Protein AF-A0A2R6KH46-F1 (afdb_monomer_lite)

Secondary structure (DSSP, 8-state):
--SSHHHHHHHHHHHHHHHHHHHHHHHHHHHHHSPPHHHHHT---SSHHHHHHHHHHHT--TTHHHHHHHHHHHHHHHHHTT--S--HHHHHHHHHHHHHHHHHHT-

Structure (mmCIF, N/CA/C/O backbone):
data_AF-A0A2R6KH46-F1
#
_entry.id   AF-A0A2R6KH46-F1
#
loop_
_atom_site.group_PDB
_atom_site.id
_atom_site.type_symbol
_atom_site.label_atom_id
_atom_site.label_alt_id
_atom_site.label_comp_id
_atom_site.label_asym_id
_atom_site.label_entity_id
_atom_site.label_seq_id
_atom_site.pdbx_PDB_ins_code
_atom_site.Cartn_x
_atom_site.Cartn_y
_atom_site.Cartn_z
_atom_site.occupancy
_atom_site.B_iso_or_equiv
_atom_site.auth_seq_id
_atom_site.auth_comp_id
_atom_site.auth_asym_id
_atom_site.auth_atom_id
_atom_site.pdbx_PDB_model_num
ATOM 1 N N . MET A 1 1 ? 33.300 6.934 -36.212 1.00 48.19 1 MET A N 1
ATOM 2 C CA . MET A 1 1 ? 32.064 7.335 -35.512 1.00 48.19 1 MET A CA 1
ATOM 3 C C . MET A 1 1 ? 31.470 6.085 -34.874 1.00 48.19 1 MET A C 1
ATOM 5 O O . MET A 1 1 ? 30.641 5.442 -35.491 1.00 48.19 1 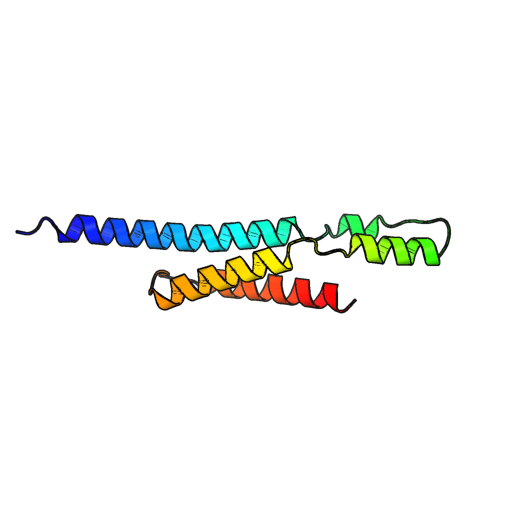MET A O 1
ATOM 9 N N . SER A 1 2 ? 32.001 5.673 -33.721 1.00 50.72 2 SER A N 1
ATOM 10 C CA . SER A 1 2 ? 31.641 4.422 -33.015 1.00 50.72 2 SER A CA 1
ATOM 11 C C . SER A 1 2 ? 31.481 4.662 -31.506 1.00 50.72 2 SER A C 1
ATOM 13 O O . SER A 1 2 ? 31.560 3.725 -30.725 1.00 50.72 2 SER A O 1
ATOM 15 N N . GLN A 1 3 ? 31.352 5.927 -31.096 1.00 58.81 3 GLN A N 1
ATOM 16 C CA . GLN A 1 3 ? 31.443 6.336 -29.692 1.00 58.81 3 GLN A CA 1
ATOM 17 C C . GLN A 1 3 ? 30.171 7.028 -29.176 1.00 58.81 3 GLN A C 1
ATOM 19 O O . GLN A 1 3 ? 30.212 7.590 -28.100 1.00 58.81 3 GLN A O 1
ATOM 24 N N . ALA A 1 4 ? 29.070 7.025 -29.938 1.00 58.53 4 ALA A N 1
ATOM 25 C CA . ALA A 1 4 ? 27.796 7.595 -29.479 1.00 58.53 4 ALA A CA 1
ATOM 26 C C . ALA A 1 4 ? 26.839 6.526 -28.924 1.00 58.53 4 ALA A C 1
ATOM 28 O O . ALA A 1 4 ? 26.076 6.808 -28.022 1.00 58.53 4 ALA A O 1
ATOM 29 N N . THR A 1 5 ? 26.919 5.282 -29.408 1.00 54.62 5 THR A N 1
ATOM 30 C CA . THR A 1 5 ? 25.985 4.215 -29.015 1.00 54.62 5 THR A CA 1
ATOM 31 C C . THR A 1 5 ? 26.277 3.602 -27.645 1.00 54.62 5 THR A C 1
ATOM 33 O O . THR A 1 5 ? 25.404 2.954 -27.098 1.00 54.62 5 THR A O 1
ATOM 36 N N . LEU A 1 6 ? 27.491 3.771 -27.101 1.00 52.00 6 LEU A N 1
ATOM 37 C CA . LEU A 1 6 ? 27.845 3.205 -25.791 1.00 52.00 6 LEU A CA 1
ATOM 38 C C . LEU A 1 6 ? 27.295 4.044 -24.619 1.00 52.00 6 LEU A C 1
ATOM 40 O O . LEU A 1 6 ? 26.978 3.474 -23.590 1.00 52.00 6 LEU A O 1
ATOM 44 N N . ASP A 1 7 ? 27.178 5.370 -24.786 1.00 61.72 7 ASP A N 1
ATOM 45 C CA . ASP A 1 7 ? 26.597 6.267 -23.766 1.00 61.72 7 ASP A CA 1
ATOM 46 C C . ASP A 1 7 ? 25.062 6.154 -23.706 1.00 61.72 7 ASP A C 1
ATOM 48 O O . ASP A 1 7 ? 24.467 6.372 -22.654 1.00 61.72 7 ASP A O 1
ATOM 52 N N . ASP A 1 8 ? 24.417 5.827 -24.832 1.00 60.34 8 ASP A N 1
ATOM 53 C CA . ASP A 1 8 ? 22.958 5.713 -24.906 1.00 60.34 8 ASP A CA 1
ATOM 54 C C . ASP A 1 8 ? 22.457 4.451 -24.173 1.00 60.34 8 ASP A C 1
ATOM 56 O O . ASP A 1 8 ? 21.513 4.547 -23.393 1.00 60.34 8 ASP A O 1
ATOM 60 N N . ASP A 1 9 ? 23.107 3.293 -24.357 1.00 64.38 9 ASP A N 1
ATOM 61 C CA . ASP A 1 9 ? 22.711 2.030 -23.705 1.00 64.38 9 ASP A CA 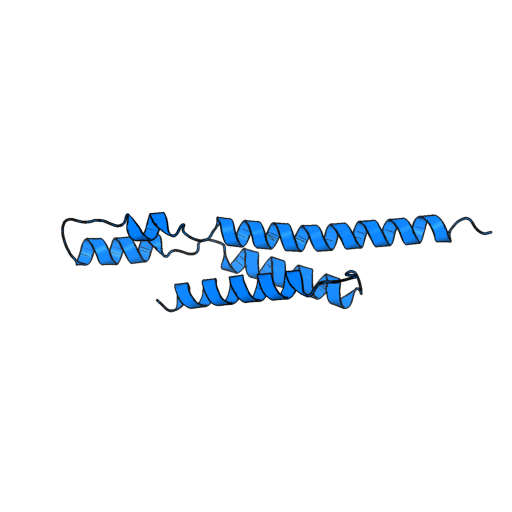1
ATOM 62 C C . ASP A 1 9 ? 22.846 2.097 -22.166 1.00 64.38 9 ASP A C 1
ATOM 64 O O . ASP A 1 9 ? 21.954 1.637 -21.449 1.00 64.38 9 ASP A O 1
ATOM 68 N N . ASP A 1 10 ? 23.904 2.736 -21.650 1.00 71.88 10 ASP A N 1
ATOM 69 C CA . ASP A 1 10 ? 24.090 2.953 -20.206 1.00 71.88 10 ASP A CA 1
ATOM 70 C C . ASP A 1 10 ? 23.019 3.911 -19.631 1.00 71.88 10 ASP A C 1
ATOM 72 O O . ASP A 1 10 ? 22.542 3.715 -18.512 1.00 71.88 10 ASP A O 1
ATOM 76 N N . LEU A 1 11 ? 22.581 4.921 -20.399 1.00 72.88 11 LEU A N 1
ATOM 77 C CA . LEU A 1 11 ? 21.532 5.862 -19.983 1.00 72.88 11 LEU A CA 1
ATOM 78 C C . LEU A 1 11 ? 20.139 5.213 -19.949 1.00 72.88 11 LEU A C 1
ATOM 80 O O . LEU A 1 11 ? 19.348 5.507 -19.052 1.00 72.88 11 LEU A O 1
ATOM 84 N N . PHE A 1 12 ? 19.826 4.335 -20.907 1.00 79.00 12 PHE A N 1
ATOM 85 C CA . PHE A 1 12 ? 18.566 3.586 -20.899 1.00 79.00 12 PHE A CA 1
ATOM 86 C C . PHE A 1 12 ? 18.500 2.598 -19.727 1.00 79.00 12 PHE A C 1
ATOM 88 O O . PHE A 1 12 ? 17.442 2.474 -19.113 1.00 79.00 12 PHE A O 1
ATOM 95 N N . GLY A 1 13 ? 19.620 1.963 -19.366 1.00 83.69 13 GLY A N 1
ATOM 96 C CA . GLY A 1 13 ? 19.708 1.092 -18.188 1.00 83.69 13 GLY A CA 1
ATOM 97 C C . GLY A 1 13 ? 19.522 1.833 -16.857 1.00 83.69 13 GLY A C 1
ATOM 98 O O . GLY A 1 13 ? 18.838 1.334 -15.960 1.00 83.69 13 GLY A O 1
ATOM 99 N N . GLU A 1 14 ? 20.069 3.046 -16.731 1.00 85.62 14 GLU A N 1
ATOM 100 C CA . GLU A 1 14 ? 19.851 3.897 -15.552 1.00 85.62 14 GLU A CA 1
ATOM 101 C C . GLU A 1 14 ? 18.375 4.306 -15.434 1.00 85.62 14 GLU A C 1
ATOM 103 O O . GLU A 1 14 ? 17.771 4.138 -14.378 1.00 85.62 14 GLU A O 1
ATOM 108 N N . ALA A 1 15 ? 17.760 4.758 -16.532 1.00 88.75 15 ALA A N 1
ATOM 109 C CA . ALA A 1 15 ? 16.348 5.147 -16.547 1.00 88.75 15 ALA A CA 1
ATOM 110 C C . ALA A 1 15 ? 15.403 3.967 -16.250 1.00 88.75 15 ALA A C 1
ATOM 112 O O . ALA A 1 15 ? 14.387 4.139 -15.579 1.00 88.75 15 ALA A O 1
ATOM 113 N N . ALA A 1 16 ? 15.739 2.766 -16.725 1.00 90.25 16 ALA A N 1
ATOM 114 C CA . ALA A 1 16 ? 15.038 1.530 -16.392 1.00 90.25 16 ALA A CA 1
ATOM 115 C C . ALA A 1 16 ? 15.109 1.212 -14.890 1.00 90.25 16 ALA A C 1
ATOM 117 O O . ALA A 1 16 ? 14.094 0.902 -14.261 1.00 90.25 16 ALA A O 1
ATOM 118 N N . SER A 1 17 ? 16.303 1.342 -14.310 1.00 91.19 17 SER A N 1
ATOM 119 C CA . SER A 1 17 ? 16.534 1.125 -12.880 1.00 91.19 17 SER A CA 1
ATOM 120 C C . SER A 1 17 ? 15.795 2.159 -12.025 1.00 91.19 17 SER A C 1
ATOM 122 O O . SER A 1 17 ? 15.207 1.799 -11.008 1.00 91.19 17 SER A O 1
ATOM 124 N N . GLU A 1 18 ? 15.766 3.423 -12.457 1.00 92.81 18 GLU A N 1
ATOM 125 C CA . GLU A 1 18 ? 15.022 4.507 -11.804 1.00 92.81 18 GLU A CA 1
ATOM 126 C C . GLU A 1 18 ? 13.510 4.247 -11.840 1.00 92.81 18 GLU A C 1
ATOM 128 O O . GLU A 1 18 ? 12.861 4.278 -10.799 1.00 92.81 18 GLU A O 1
ATOM 133 N N . MET A 1 19 ? 12.950 3.872 -12.998 1.00 93.56 19 MET A N 1
ATOM 134 C CA . MET A 1 19 ? 11.525 3.524 -13.098 1.00 93.56 19 MET A CA 1
ATOM 135 C C . MET A 1 19 ? 11.142 2.348 -12.201 1.00 93.56 19 MET A C 1
ATOM 137 O O . MET A 1 19 ? 10.047 2.333 -11.642 1.00 93.56 19 MET A O 1
ATOM 141 N N . ARG A 1 20 ? 12.024 1.352 -12.066 1.00 95.12 20 ARG A N 1
ATOM 142 C CA . ARG A 1 20 ? 11.807 0.231 -11.149 1.00 95.12 20 ARG A CA 1
ATOM 143 C C . ARG A 1 20 ? 11.823 0.697 -9.695 1.00 95.12 20 ARG A C 1
ATOM 145 O O . ARG A 1 20 ? 10.916 0.346 -8.944 1.00 95.12 20 ARG A O 1
ATOM 152 N N . ALA A 1 21 ? 12.803 1.517 -9.324 1.00 96.31 21 ALA A N 1
ATOM 153 C CA . ALA A 1 21 ? 12.897 2.086 -7.985 1.00 96.31 21 ALA A CA 1
ATOM 154 C C . ALA A 1 21 ? 11.653 2.916 -7.622 1.00 96.31 21 ALA A C 1
ATOM 156 O O . ALA A 1 21 ? 11.150 2.779 -6.511 1.00 96.31 21 ALA A O 1
ATOM 157 N N . ASP A 1 22 ? 11.100 3.693 -8.559 1.00 97.38 22 ASP A N 1
ATOM 158 C CA . ASP A 1 22 ?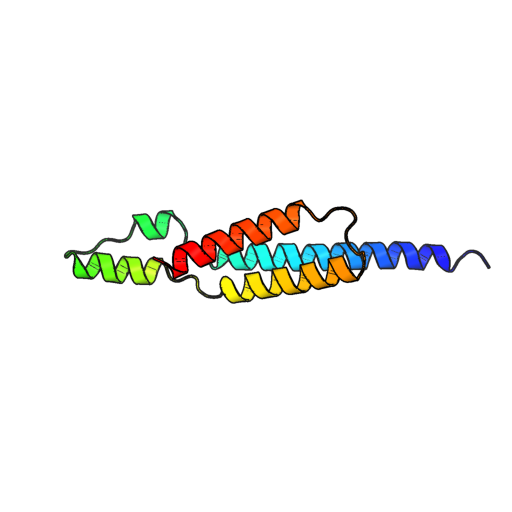 9.871 4.470 -8.341 1.00 97.38 22 ASP A CA 1
ATOM 159 C C . ASP A 1 22 ? 8.657 3.577 -8.014 1.00 97.38 22 ASP A C 1
ATOM 161 O O . ASP A 1 22 ? 7.809 3.936 -7.187 1.00 97.38 22 ASP A O 1
ATOM 165 N N . VAL A 1 23 ? 8.551 2.402 -8.650 1.00 97.75 23 VAL A N 1
ATOM 166 C CA . VAL A 1 23 ? 7.502 1.413 -8.338 1.00 97.75 23 VAL A CA 1
ATOM 167 C C . VAL A 1 23 ? 7.713 0.841 -6.941 1.00 97.75 23 VAL A C 1
ATOM 169 O O . VAL A 1 23 ? 6.779 0.836 -6.141 1.00 97.75 23 VAL A O 1
ATOM 172 N N . GLU A 1 24 ? 8.930 0.387 -6.642 1.00 97.62 24 GLU A N 1
ATOM 173 C CA . GLU A 1 24 ? 9.285 -0.216 -5.353 1.00 97.62 24 GLU A CA 1
ATOM 174 C C . GLU A 1 24 ? 9.102 0.777 -4.190 1.00 97.62 24 GLU A C 1
ATOM 176 O O . GLU A 1 24 ? 8.544 0.415 -3.154 1.00 97.62 24 GLU A O 1
ATOM 181 N N . GLU A 1 25 ? 9.479 2.047 -4.366 1.00 98.38 25 GLU A N 1
ATOM 182 C CA . GLU A 1 25 ? 9.253 3.114 -3.383 1.00 98.38 25 GLU A CA 1
ATOM 183 C C . GLU A 1 25 ? 7.758 3.346 -3.147 1.00 98.38 25 GLU A C 1
ATOM 185 O O . GLU A 1 25 ? 7.310 3.423 -2.001 1.00 98.38 25 GLU A O 1
ATOM 190 N N . SER A 1 26 ? 6.964 3.394 -4.219 1.00 98.25 26 SER A N 1
ATOM 191 C CA . SER A 1 26 ? 5.512 3.565 -4.118 1.00 98.25 26 SER A CA 1
ATOM 192 C C . SER A 1 26 ? 4.846 2.376 -3.405 1.00 98.25 26 SER A C 1
ATOM 194 O O . SER A 1 26 ? 3.948 2.570 -2.587 1.00 98.25 26 SER A O 1
ATOM 196 N N . LEU A 1 27 ? 5.298 1.144 -3.662 1.00 98.38 27 LEU A N 1
ATOM 197 C CA . LEU A 1 27 ? 4.815 -0.063 -2.976 1.00 98.38 27 LEU A CA 1
ATOM 198 C C . LEU A 1 27 ? 5.197 -0.075 -1.494 1.00 98.38 27 LEU A C 1
ATOM 200 O O . LEU A 1 27 ? 4.364 -0.395 -0.642 1.00 98.38 27 LEU A O 1
ATOM 204 N N . ALA A 1 28 ? 6.429 0.317 -1.170 1.00 98.25 28 ALA A N 1
ATOM 205 C CA . ALA A 1 28 ? 6.881 0.448 0.208 1.00 98.25 28 ALA A CA 1
ATOM 206 C C . ALA A 1 28 ? 6.043 1.484 0.974 1.00 98.25 28 ALA A C 1
ATOM 208 O O . ALA A 1 28 ? 5.562 1.186 2.068 1.00 98.25 28 ALA A O 1
ATOM 209 N N . ALA A 1 29 ? 5.788 2.651 0.375 1.00 98.25 29 ALA A N 1
ATOM 210 C CA . ALA A 1 29 ? 4.943 3.690 0.960 1.00 98.25 29 ALA A CA 1
ATOM 211 C C . ALA A 1 29 ? 3.491 3.219 1.162 1.00 98.25 29 ALA A C 1
ATOM 213 O O . ALA A 1 29 ? 2.876 3.509 2.193 1.00 98.25 29 ALA A O 1
ATOM 214 N N . ALA A 1 30 ? 2.950 2.439 0.218 1.00 98.06 30 ALA A N 1
ATOM 215 C CA . ALA A 1 30 ? 1.627 1.839 0.358 1.00 98.06 30 ALA A CA 1
ATOM 216 C C . ALA A 1 30 ? 1.573 0.881 1.557 1.00 98.06 30 ALA A C 1
ATOM 218 O O . ALA A 1 30 ? 0.662 0.976 2.375 1.00 98.06 30 ALA A O 1
ATOM 219 N N . ARG A 1 31 ? 2.572 0.002 1.708 1.00 96.19 31 ARG A N 1
ATOM 220 C CA . ARG A 1 31 ? 2.664 -0.925 2.846 1.00 96.19 31 ARG A CA 1
ATOM 221 C C . ARG A 1 31 ? 2.857 -0.216 4.182 1.00 96.19 31 ARG A C 1
ATOM 223 O O . ARG A 1 31 ? 2.278 -0.657 5.166 1.00 96.19 31 ARG A O 1
ATOM 230 N N . GLU A 1 32 ? 3.653 0.847 4.227 1.00 96.44 32 GLU A N 1
ATOM 231 C CA . GLU A 1 32 ? 3.875 1.633 5.449 1.00 96.44 32 GLU A CA 1
ATOM 232 C C . GLU A 1 32 ? 2.614 2.389 5.891 1.00 96.44 32 GLU A C 1
ATOM 234 O O . GLU A 1 32 ? 2.407 2.595 7.084 1.00 96.44 32 GLU A O 1
ATOM 239 N N . SER A 1 33 ? 1.754 2.764 4.943 1.00 96.56 33 SER A N 1
ATOM 240 C CA . SER A 1 33 ? 0.477 3.427 5.230 1.00 96.56 33 SER A CA 1
ATOM 241 C C . SER A 1 33 ? -0.597 2.476 5.768 1.00 96.56 33 SER A C 1
ATOM 243 O O . SER A 1 33 ? -1.557 2.932 6.387 1.00 96.56 33 SER A O 1
ATOM 245 N N . LEU A 1 34 ? -0.458 1.168 5.529 1.00 95.75 34 LEU A N 1
ATOM 246 C CA . LEU A 1 34 ? -1.399 0.168 6.024 1.00 95.75 34 LEU A CA 1
ATOM 247 C C . LEU A 1 34 ? -1.210 -0.078 7.527 1.00 95.75 34 LEU A C 1
ATOM 249 O O . LEU A 1 34 ? -0.081 -0.063 8.024 1.00 95.75 34 LEU A O 1
ATOM 253 N N . PRO A 1 35 ? -2.298 -0.374 8.257 1.00 93.50 35 PRO A N 1
ATOM 254 C CA . PRO A 1 35 ? -2.202 -0.658 9.678 1.00 93.50 35 PRO A CA 1
ATOM 255 C C . PRO A 1 35 ? -1.427 -1.951 9.936 1.00 93.50 35 PRO A C 1
ATOM 257 O O . PRO A 1 35 ? -1.579 -2.954 9.229 1.00 93.50 35 PRO A O 1
ATOM 260 N N . GLY A 1 36 ? -0.618 -1.949 10.996 1.00 91.88 36 GLY A N 1
ATOM 261 C CA . GLY A 1 36 ? 0.049 -3.151 11.464 1.00 91.88 36 GLY A CA 1
ATOM 262 C C . GLY A 1 36 ? -0.966 -4.168 11.982 1.00 91.88 36 GLY A C 1
ATOM 263 O O . GLY A 1 36 ? -1.962 -3.821 12.616 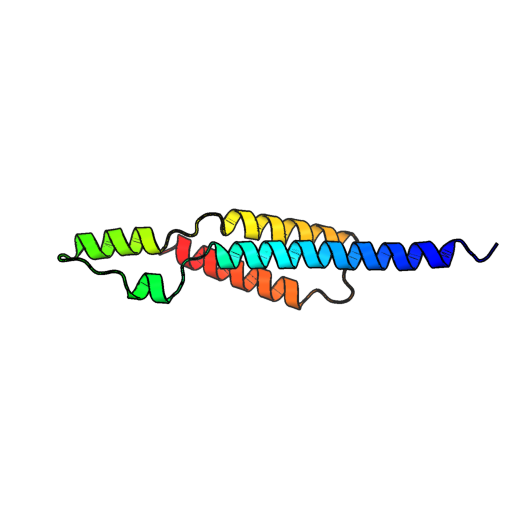1.00 91.88 36 GLY A O 1
ATOM 264 N N . ALA A 1 37 ? -0.700 -5.458 11.763 1.00 92.25 37 ALA A N 1
ATOM 265 C CA . ALA A 1 37 ? -1.564 -6.512 12.294 1.00 92.25 37 ALA A CA 1
ATOM 266 C C . ALA A 1 37 ? -1.682 -6.437 13.829 1.00 92.25 37 ALA A C 1
ATOM 268 O O . ALA A 1 37 ? -2.761 -6.667 14.371 1.00 92.25 37 ALA A O 1
ATOM 269 N N . ASP A 1 38 ? -0.592 -6.090 14.519 1.00 93.44 38 ASP A N 1
ATOM 270 C CA . ASP A 1 38 ? -0.578 -5.928 15.975 1.00 93.44 38 ASP A CA 1
ATOM 271 C C . ASP A 1 38 ? -1.493 -4.778 16.432 1.00 93.44 38 ASP A C 1
ATOM 273 O O . ASP A 1 38 ? -2.260 -4.961 17.376 1.00 93.44 38 ASP A O 1
ATOM 277 N N . ASP A 1 39 ? -1.524 -3.656 15.702 1.00 92.00 39 ASP A N 1
ATOM 278 C CA . ASP A 1 39 ? -2.382 -2.504 16.025 1.00 92.00 39 ASP A CA 1
ATOM 279 C C . ASP A 1 39 ? -3.874 -2.881 16.027 1.00 92.00 39 ASP A C 1
ATOM 281 O O . ASP A 1 39 ? -4.657 -2.377 16.833 1.00 92.00 39 ASP A O 1
ATOM 285 N N . ILE A 1 40 ? -4.271 -3.813 15.154 1.00 93.19 40 ILE A N 1
ATOM 286 C CA . ILE A 1 40 ? -5.641 -4.335 15.069 1.00 93.19 40 ILE A CA 1
ATOM 287 C C . ILE A 1 40 ? -5.963 -5.220 16.281 1.00 93.19 40 ILE A C 1
ATOM 289 O O . ILE A 1 40 ? -7.053 -5.127 16.852 1.00 93.19 40 ILE A O 1
ATOM 293 N N . TRP A 1 41 ? -5.030 -6.088 16.684 1.00 93.81 41 TRP A N 1
ATOM 294 C CA . TRP A 1 41 ? -5.222 -7.004 17.813 1.00 93.81 41 TRP A CA 1
ATOM 295 C C . TRP A 1 41 ? -5.175 -6.308 19.174 1.00 93.81 41 TRP A C 1
ATOM 297 O O . TRP A 1 41 ? -5.747 -6.821 20.137 1.00 93.81 41 TRP A O 1
ATOM 307 N N . GLU A 1 42 ? -4.522 -5.152 19.260 1.00 94.56 42 GLU A N 1
ATOM 308 C CA . GLU A 1 42 ? -4.389 -4.361 20.485 1.00 94.56 42 GLU A CA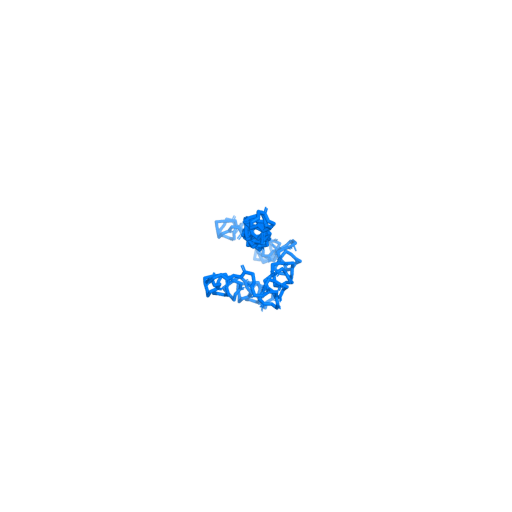 1
ATOM 309 C C . GLU A 1 42 ? -5.591 -3.439 20.767 1.00 94.56 42 GLU A C 1
ATOM 311 O O . GLU A 1 42 ? -5.646 -2.804 21.824 1.00 94.56 42 GLU A O 1
ATOM 316 N N . VAL A 1 43 ? -6.593 -3.389 19.879 1.00 95.88 43 VAL A N 1
ATOM 317 C CA . VAL A 1 43 ? -7.822 -2.611 20.101 1.00 95.88 43 VAL A CA 1
ATOM 318 C C . VAL A 1 43 ? -8.600 -3.143 21.311 1.00 95.88 43 VAL A C 1
ATOM 320 O O . VAL A 1 43 ? -9.166 -4.236 21.277 1.00 95.88 43 VAL A O 1
ATOM 323 N N . ASP A 1 44 ? -8.722 -2.317 22.353 1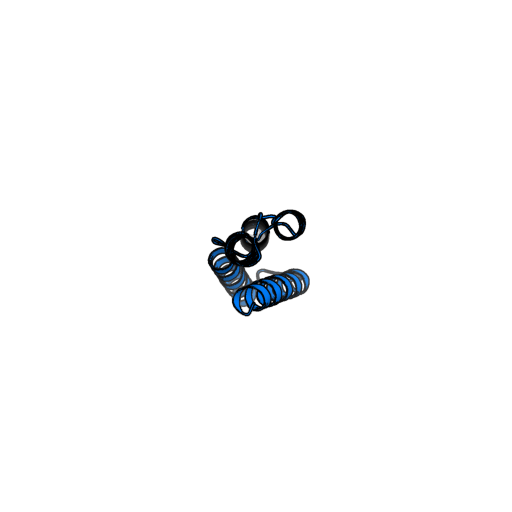.00 95.50 44 ASP A N 1
ATOM 324 C CA . ASP A 1 44 ? -9.456 -2.644 23.581 1.00 95.50 44 ASP A CA 1
ATOM 325 C C . ASP A 1 44 ? -10.343 -1.485 24.069 1.00 95.50 44 ASP A C 1
ATOM 327 O O . ASP A 1 44 ? -10.019 -0.304 23.914 1.00 95.50 44 ASP A O 1
ATOM 331 N N . ALA A 1 45 ? -11.492 -1.821 24.665 1.00 96.69 45 ALA A N 1
ATOM 332 C CA . ALA A 1 45 ? -12.396 -0.857 25.290 1.00 96.69 45 ALA A CA 1
ATOM 333 C C . ALA A 1 45 ? -13.332 -1.518 26.315 1.00 96.69 45 ALA A C 1
ATOM 335 O O . ALA A 1 45 ? -13.692 -2.688 26.211 1.00 96.69 45 ALA A O 1
ATOM 336 N N . GLU A 1 46 ? -13.855 -0.724 27.256 1.00 96.81 46 GLU A N 1
ATOM 337 C CA . GLU A 1 46 ? -14.741 -1.202 28.335 1.00 96.81 46 GLU A CA 1
ATOM 338 C C . GLU A 1 46 ? -16.133 -1.669 27.861 1.00 96.81 46 GLU A C 1
ATOM 340 O O . GLU A 1 46 ? -16.948 -2.147 28.653 1.00 96.81 46 GLU A O 1
ATOM 345 N N . ASN A 1 47 ? -16.456 -1.491 26.579 1.00 96.19 47 ASN A N 1
ATOM 346 C CA . ASN A 1 47 ? -17.721 -1.916 25.999 1.00 96.19 47 ASN A CA 1
ATOM 347 C C . ASN A 1 47 ? -17.576 -2.271 24.515 1.00 96.19 47 ASN A C 1
ATOM 349 O O . ASN A 1 47 ? -16.670 -1.805 23.826 1.00 96.19 47 ASN A O 1
ATOM 353 N N . THR A 1 48 ? -18.529 -3.056 24.014 1.00 97.50 48 THR A N 1
ATOM 354 C CA . THR A 1 48 ? -18.520 -3.575 22.640 1.00 97.50 48 THR A CA 1
ATOM 355 C C . THR A 1 48 ? -18.521 -2.478 21.580 1.00 97.50 48 THR A C 1
ATOM 357 O O . THR A 1 48 ? -17.817 -2.595 20.584 1.00 97.50 48 THR A O 1
ATOM 360 N N . LEU A 1 49 ? -19.275 -1.394 21.786 1.00 97.44 49 LEU A N 1
ATOM 361 C CA . LEU A 1 49 ? -19.315 -0.273 20.846 1.00 97.44 49 LEU A CA 1
ATOM 362 C C . LEU A 1 49 ? -17.961 0.449 20.774 1.00 97.44 49 LEU A C 1
ATOM 364 O O . LEU A 1 49 ? -17.553 0.879 19.700 1.00 97.44 49 LEU A O 1
ATOM 368 N N . GLY A 1 50 ? -17.263 0.562 21.905 1.00 97.44 50 GLY A N 1
ATOM 369 C CA . GLY A 1 50 ? -15.909 1.101 21.980 1.00 97.44 50 GLY A CA 1
ATOM 370 C C . GLY A 1 50 ? -14.926 0.277 21.154 1.00 97.44 50 GLY A C 1
ATOM 371 O O . GLY A 1 50 ? -14.235 0.849 20.318 1.00 97.44 50 GLY A O 1
ATOM 372 N N . VAL A 1 51 ? -14.941 -1.052 21.311 1.00 97.19 51 VAL A N 1
ATOM 373 C CA . VAL A 1 51 ? -14.081 -1.965 20.537 1.00 97.19 51 VAL A CA 1
ATOM 374 C C . VAL A 1 51 ? -14.369 -1.845 19.040 1.00 97.19 51 VAL A C 1
ATOM 376 O O . VAL A 1 51 ? -13.443 -1.699 18.257 1.00 97.19 51 VAL A O 1
ATOM 379 N N . LEU A 1 52 ? -15.641 -1.830 18.627 1.00 96.38 52 LEU A N 1
ATOM 380 C CA . LEU A 1 52 ? -16.001 -1.725 17.206 1.00 96.38 52 LEU A CA 1
ATOM 381 C C . LEU A 1 52 ? -15.589 -0.386 16.579 1.00 96.38 52 LEU A C 1
ATOM 383 O O . LEU A 1 52 ? -15.127 -0.356 15.443 1.00 96.38 52 LEU A O 1
ATOM 387 N N . ASN A 1 53 ? -15.736 0.724 17.305 1.00 95.88 53 ASN A N 1
ATOM 388 C CA . ASN A 1 53 ? -15.275 2.027 16.817 1.00 95.88 53 ASN A CA 1
ATOM 389 C C . ASN A 1 53 ? -13.743 2.118 16.782 1.00 95.88 53 ASN A C 1
ATOM 391 O O . ASN A 1 53 ? -13.191 2.712 15.856 1.00 95.88 53 ASN A O 1
ATOM 395 N N . GLY A 1 54 ? -13.068 1.526 17.772 1.00 96.19 54 GLY A N 1
ATOM 396 C CA . GLY A 1 54 ? -11.614 1.391 17.790 1.00 96.19 54 GLY A CA 1
ATOM 397 C C . GLY A 1 54 ? -11.118 0.584 16.596 1.00 96.19 54 GLY A C 1
ATOM 398 O O . GLY A 1 54 ? -10.270 1.066 15.859 1.00 96.19 54 GLY A O 1
ATOM 399 N N . LEU A 1 55 ? -11.737 -0.568 16.328 1.00 95.69 55 LEU A N 1
ATOM 400 C CA . LEU A 1 55 ? -11.408 -1.434 15.198 1.00 95.69 55 LEU A CA 1
ATOM 401 C C . LEU A 1 55 ? -11.609 -0.715 13.864 1.00 95.69 55 LEU A C 1
ATOM 403 O O . LEU A 1 55 ? -10.725 -0.742 13.021 1.00 95.69 55 LEU A O 1
ATOM 407 N N . ARG A 1 56 ? -12.726 0.005 13.698 1.00 93.75 56 ARG A N 1
ATOM 408 C CA . ARG A 1 56 ? -12.953 0.842 12.511 1.00 93.75 56 ARG A CA 1
ATOM 409 C C . ARG A 1 56 ? -11.830 1.863 12.294 1.00 93.75 56 ARG A C 1
ATOM 411 O O . ARG A 1 56 ? -11.527 2.187 11.157 1.00 93.75 56 ARG A O 1
ATOM 418 N N . THR A 1 57 ? -11.282 2.418 13.371 1.00 94.38 57 THR A N 1
ATOM 419 C CA . THR A 1 57 ? -10.215 3.428 13.290 1.00 94.38 57 THR A CA 1
ATOM 420 C C . THR A 1 57 ? -8.860 2.772 13.029 1.00 94.38 57 THR A C 1
ATOM 422 O O . THR A 1 57 ? -8.065 3.307 12.273 1.00 94.38 57 THR A O 1
ATOM 425 N N . ALA A 1 58 ? -8.610 1.605 13.625 1.00 95.12 58 ALA A N 1
ATOM 426 C CA . ALA A 1 58 ? -7.401 0.817 13.404 1.00 95.12 58 ALA A CA 1
ATOM 427 C C . ALA A 1 58 ? -7.327 0.220 11.989 1.00 95.12 58 ALA A C 1
ATOM 429 O O . ALA A 1 58 ? -6.238 -0.057 11.518 1.00 95.12 58 ALA A O 1
ATOM 430 N N . LEU A 1 59 ? -8.464 0.034 11.311 1.00 95.56 59 LEU A N 1
ATOM 431 C CA . LEU A 1 59 ? -8.542 -0.401 9.910 1.00 95.56 59 LEU A CA 1
ATOM 432 C C . LEU A 1 59 ? -8.470 0.760 8.900 1.00 95.56 59 LEU A C 1
ATOM 434 O O . LEU A 1 59 ? -8.760 0.563 7.724 1.00 95.56 59 LEU A O 1
ATOM 438 N N . ASP A 1 60 ? -8.123 1.974 9.331 1.00 94.44 60 ASP A N 1
ATOM 439 C CA . ASP A 1 60 ? -7.874 3.075 8.400 1.00 94.44 60 ASP A CA 1
ATOM 440 C C . ASP A 1 60 ? -6.625 2.773 7.556 1.00 94.44 60 ASP A C 1
ATOM 442 O O . ASP A 1 60 ? -5.555 2.502 8.096 1.00 94.44 60 ASP A O 1
ATOM 446 N N . ILE A 1 61 ? -6.774 2.802 6.231 1.00 95.19 61 ILE A N 1
ATOM 447 C CA . ILE A 1 61 ? -5.701 2.510 5.268 1.00 95.19 61 ILE A CA 1
ATOM 448 C C . ILE A 1 61 ? -4.840 3.737 4.936 1.00 95.19 61 ILE A C 1
ATOM 450 O O . ILE A 1 61 ? -3.902 3.625 4.145 1.00 95.19 61 ILE A O 1
ATOM 454 N N . GLY A 1 62 ? -5.170 4.913 5.480 1.00 94.69 62 GLY A N 1
ATOM 455 C CA . GLY A 1 62 ? -4.437 6.151 5.225 1.00 94.69 62 GLY A CA 1
ATOM 456 C C . GLY A 1 62 ? -4.291 6.447 3.729 1.00 94.69 62 GLY A C 1
ATOM 457 O O . GLY A 1 62 ? -5.261 6.385 2.971 1.00 94.69 62 GLY A O 1
ATOM 458 N N . ASP A 1 63 ? -3.058 6.731 3.304 1.00 96.94 63 ASP A N 1
ATOM 459 C CA . ASP A 1 63 ? -2.720 7.058 1.913 1.00 96.94 63 ASP A CA 1
ATOM 460 C C . ASP A 1 63 ? -2.343 5.811 1.076 1.00 96.94 63 ASP A C 1
ATOM 462 O O . ASP A 1 63 ? -1.912 5.930 -0.074 1.00 96.94 63 ASP A O 1
ATOM 466 N N . ALA A 1 64 ? -2.540 4.590 1.600 1.00 97.56 64 ALA A N 1
ATOM 467 C CA . ALA A 1 64 ? -2.117 3.351 0.936 1.00 97.56 64 ALA A CA 1
ATOM 468 C C . ALA A 1 64 ? -2.705 3.193 -0.475 1.00 97.56 64 ALA A C 1
ATOM 470 O O . ALA A 1 64 ? -2.001 2.806 -1.409 1.00 97.56 64 ALA A O 1
ATOM 471 N N . ALA A 1 65 ? -3.984 3.538 -0.656 1.00 97.25 65 ALA A N 1
ATOM 472 C CA . ALA A 1 65 ? -4.648 3.471 -1.957 1.00 97.25 65 ALA A CA 1
ATOM 473 C C . ALA A 1 65 ? -4.077 4.483 -2.973 1.00 97.25 65 ALA A C 1
ATOM 475 O O . ALA A 1 65 ? -4.045 4.207 -4.177 1.00 97.25 65 ALA A O 1
ATOM 476 N N . GLU A 1 66 ? -3.618 5.651 -2.512 1.00 98.12 66 GLU A N 1
ATOM 477 C CA . GLU A 1 66 ? -2.962 6.649 -3.363 1.00 98.12 66 GLU A CA 1
ATOM 478 C C . GLU A 1 66 ? -1.586 6.150 -3.813 1.00 98.12 66 GLU A C 1
ATOM 480 O O . GLU A 1 66 ? -1.310 6.117 -5.014 1.00 98.12 66 GLU A O 1
ATOM 485 N N . HIS A 1 67 ? -0.776 5.650 -2.881 1.00 98.38 67 HIS A N 1
ATOM 486 C CA . HIS A 1 67 ? 0.540 5.087 -3.179 1.00 98.38 67 HIS A CA 1
ATOM 487 C C . HIS A 1 67 ? 0.473 3.857 -4.095 1.00 98.38 67 HIS A C 1
ATOM 489 O O . HIS A 1 67 ? 1.238 3.761 -5.056 1.00 98.38 67 HIS A O 1
ATOM 495 N N . LEU A 1 68 ? -0.495 2.958 -3.888 1.00 98.31 68 LEU A N 1
ATOM 496 C CA . LEU A 1 68 ? -0.746 1.832 -4.793 1.00 98.31 68 LEU A CA 1
ATOM 497 C C . LEU A 1 68 ? -1.062 2.312 -6.215 1.00 98.31 68 LEU A C 1
ATOM 499 O O . LEU A 1 68 ? -0.591 1.744 -7.203 1.00 98.31 68 LEU A O 1
ATOM 503 N N . ARG A 1 69 ? -1.852 3.380 -6.352 1.00 98.31 69 ARG A N 1
ATOM 504 C CA . ARG A 1 69 ? -2.158 3.955 -7.664 1.00 98.31 69 ARG A CA 1
ATOM 505 C C . ARG A 1 69 ? -0.909 4.525 -8.336 1.00 98.31 69 ARG A C 1
ATOM 507 O O . ARG A 1 69 ? -0.779 4.381 -9.556 1.00 98.31 69 ARG A O 1
ATOM 514 N N . ASP A 1 70 ? -0.017 5.155 -7.580 1.00 98.38 70 ASP A N 1
ATOM 515 C CA . ASP A 1 70 ? 1.260 5.649 -8.096 1.00 98.38 70 ASP A CA 1
ATOM 516 C C . ASP A 1 70 ? 2.185 4.503 -8.522 1.00 98.38 70 ASP A C 1
ATOM 518 O O . ASP A 1 70 ? 2.703 4.546 -9.641 1.00 98.38 70 ASP A O 1
ATOM 522 N N . ALA A 1 71 ? 2.275 3.423 -7.739 1.00 98.25 71 ALA A N 1
ATOM 523 C CA . ALA A 1 71 ? 2.992 2.205 -8.125 1.00 98.25 71 ALA A CA 1
ATOM 524 C C . ALA A 1 71 ? 2.466 1.641 -9.455 1.00 98.25 71 ALA A C 1
ATOM 526 O O . ALA A 1 71 ? 3.224 1.447 -10.406 1.00 98.25 71 ALA A O 1
ATOM 527 N N . LYS A 1 72 ? 1.140 1.478 -9.585 1.00 98.31 72 LYS A N 1
ATOM 528 C CA . LYS A 1 72 ? 0.490 1.000 -10.822 1.00 98.31 72 LYS A CA 1
ATOM 529 C C . LYS A 1 72 ? 0.760 1.919 -12.010 1.00 98.31 72 LYS A C 1
ATOM 531 O O . LYS A 1 72 ? 0.928 1.450 -13.140 1.00 98.31 72 LYS A O 1
ATOM 536 N N . LYS A 1 73 ? 0.784 3.235 -11.785 1.00 98.19 73 LYS A N 1
ATOM 537 C CA . LYS A 1 73 ? 1.084 4.233 -12.817 1.00 98.19 73 LYS A CA 1
ATOM 538 C C . LYS A 1 73 ? 2.523 4.087 -13.312 1.00 98.19 73 LYS A C 1
ATOM 540 O O . LYS A 1 73 ? 2.708 4.039 -14.529 1.00 98.19 73 LYS A O 1
ATOM 545 N N . TRP A 1 74 ? 3.498 4.020 -12.409 1.00 96.88 74 TRP A N 1
ATOM 546 C CA . TRP A 1 74 ? 4.909 3.858 -12.759 1.00 96.88 74 TRP A CA 1
ATOM 547 C C . TRP A 1 74 ? 5.170 2.522 -13.444 1.00 96.88 74 TRP A C 1
ATOM 549 O O . TRP A 1 74 ? 5.740 2.508 -14.531 1.00 96.88 74 TRP A O 1
ATOM 559 N N . TYR A 1 75 ? 4.616 1.435 -12.910 1.00 96.94 75 TYR A N 1
ATOM 560 C CA . TYR A 1 75 ? 4.695 0.103 -13.503 1.00 96.94 75 TYR A CA 1
ATOM 561 C C . TYR A 1 75 ? 4.161 0.095 -14.940 1.00 96.94 75 TYR A C 1
ATOM 563 O O . TYR A 1 75 ? 4.852 -0.285 -15.880 1.00 96.94 75 TYR A O 1
ATOM 571 N N . THR A 1 76 ? 2.960 0.640 -15.154 1.00 96.19 76 THR A N 1
ATOM 572 C CA . THR A 1 76 ? 2.373 0.719 -16.501 1.00 96.19 76 THR A CA 1
ATOM 573 C C . THR A 1 76 ? 3.199 1.608 -17.443 1.00 96.19 76 THR A C 1
ATOM 575 O O . THR A 1 76 ? 3.184 1.414 -18.662 1.00 96.19 76 THR A O 1
ATOM 578 N N . MET A 1 77 ? 3.870 2.636 -16.917 1.00 94.69 77 MET A N 1
ATOM 579 C CA . MET A 1 77 ? 4.735 3.512 -17.705 1.00 94.69 77 MET A CA 1
ATOM 580 C C . MET A 1 77 ? 6.023 2.796 -18.125 1.00 94.69 77 MET A C 1
ATOM 582 O O . MET A 1 77 ? 6.369 2.881 -19.302 1.00 94.69 77 MET A O 1
ATOM 586 N N . GLY A 1 78 ? 6.660 2.059 -17.212 1.00 93.62 78 GLY A N 1
ATOM 587 C CA . GLY A 1 78 ? 7.853 1.252 -17.480 1.00 93.62 78 GLY A CA 1
ATOM 588 C C . GLY A 1 78 ? 7.589 0.107 -18.457 1.00 93.62 78 GLY A C 1
ATOM 589 O O . GLY A 1 78 ? 8.295 -0.012 -19.454 1.00 93.62 78 GLY A O 1
ATOM 590 N N . GLU A 1 79 ? 6.492 -0.633 -18.280 1.00 93.38 79 GLU A N 1
ATOM 591 C CA . GLU A 1 79 ? 6.058 -1.692 -19.208 1.00 93.38 79 GLU A CA 1
ATOM 592 C C . GLU A 1 79 ? 5.867 -1.165 -20.638 1.00 93.38 79 GLU A C 1
ATOM 594 O O . GLU A 1 79 ? 6.308 -1.758 -21.619 1.00 93.38 79 GLU A O 1
ATOM 599 N N . ARG A 1 80 ? 5.230 0.004 -20.792 1.00 93.19 80 ARG A N 1
ATOM 600 C CA . ARG A 1 80 ? 5.035 0.623 -22.117 1.00 93.19 80 ARG A CA 1
ATOM 601 C C . ARG A 1 80 ? 6.324 1.137 -22.743 1.00 93.19 80 ARG A C 1
ATOM 603 O O . ARG A 1 80 ? 6.360 1.311 -23.962 1.00 93.19 80 ARG A O 1
ATOM 610 N N . ALA A 1 81 ? 7.312 1.455 -21.918 1.00 91.94 81 ALA A N 1
ATOM 611 C CA . ALA A 1 81 ? 8.620 1.913 -22.347 1.00 91.94 81 ALA A CA 1
ATOM 612 C C . ALA A 1 81 ? 9.593 0.753 -22.614 1.00 91.94 81 ALA A C 1
ATOM 614 O O . ALA A 1 81 ? 10.709 1.036 -23.037 1.00 91.94 81 ALA A O 1
ATOM 615 N N . ASP A 1 82 ? 9.174 -0.506 -22.410 1.00 89.88 82 ASP A N 1
ATOM 616 C CA . ASP A 1 82 ? 10.054 -1.687 -22.445 1.00 89.88 82 ASP A CA 1
ATOM 617 C C . ASP A 1 82 ? 11.249 -1.518 -21.486 1.00 89.88 82 ASP A C 1
ATOM 619 O O . ASP A 1 82 ? 12.388 -1.847 -21.802 1.00 89.88 82 ASP A O 1
ATOM 623 N N . ALA A 1 83 ? 10.988 -0.895 -20.329 1.00 90.19 83 ALA A N 1
ATOM 624 C CA . ALA A 1 83 ? 12.015 -0.506 -19.367 1.00 90.19 83 ALA A CA 1
ATOM 625 C C . ALA A 1 83 ? 12.442 -1.660 -18.451 1.00 90.19 83 ALA A C 1
ATOM 627 O O . ALA A 1 83 ? 13.509 -1.597 -17.854 1.00 90.19 83 ALA A O 1
ATOM 628 N N . PHE A 1 84 ? 11.625 -2.701 -18.307 1.00 88.19 84 PHE A N 1
ATOM 629 C CA . PHE A 1 84 ? 11.911 -3.805 -17.399 1.00 88.19 84 PHE A CA 1
ATOM 630 C C . PHE A 1 84 ? 12.417 -5.027 -18.165 1.00 88.19 84 PHE A C 1
ATOM 632 O O . PHE A 1 84 ? 11.795 -5.465 -19.127 1.00 88.19 84 PHE A O 1
ATOM 639 N N . GLU A 1 85 ? 13.530 -5.609 -17.710 1.00 83.94 85 GLU A N 1
ATOM 640 C CA . GLU A 1 85 ? 13.976 -6.921 -18.201 1.00 83.94 85 GLU A CA 1
ATOM 641 C C . GLU A 1 85 ? 13.105 -8.059 -17.634 1.00 83.94 85 GLU A C 1
ATOM 643 O O . GLU A 1 85 ? 12.850 -9.047 -18.323 1.00 83.94 85 GLU A O 1
ATOM 648 N N . ASP A 1 86 ? 12.650 -7.897 -16.385 1.00 84.56 86 ASP A N 1
ATOM 649 C CA . ASP A 1 86 ? 11.707 -8.754 -15.664 1.00 84.56 86 ASP A CA 1
ATOM 650 C C . ASP A 1 86 ? 10.915 -7.886 -14.668 1.00 84.56 86 ASP A C 1
ATOM 652 O O . ASP A 1 86 ? 11.498 -7.077 -13.936 1.00 84.56 86 ASP A O 1
ATOM 656 N N . ALA A 1 87 ? 9.590 -8.016 -14.688 1.00 91.38 87 ALA A N 1
ATOM 657 C CA . ALA A 1 87 ? 8.664 -7.223 -13.879 1.00 91.38 87 ALA A CA 1
ATOM 658 C C . ALA A 1 87 ? 7.518 -8.063 -13.295 1.00 91.38 87 ALA A C 1
ATOM 660 O O . ALA A 1 87 ? 6.531 -7.502 -12.811 1.00 91.38 87 ALA A O 1
ATOM 661 N N . GLU A 1 88 ? 7.603 -9.397 -13.381 1.00 94.12 88 GLU A N 1
ATOM 662 C CA . GLU A 1 88 ? 6.567 -10.289 -12.846 1.00 94.12 88 GLU A CA 1
ATOM 663 C C . GLU A 1 88 ? 6.462 -10.142 -11.324 1.00 94.12 88 GLU A C 1
ATOM 665 O O . GLU A 1 88 ? 5.365 -10.094 -10.778 1.00 94.12 88 GLU A O 1
ATOM 670 N N . ASP A 1 89 ? 7.592 -9.938 -10.651 1.00 95.44 89 ASP A N 1
ATOM 671 C CA . ASP A 1 89 ? 7.651 -9.714 -9.210 1.00 95.44 89 ASP A CA 1
ATOM 672 C C . ASP A 1 89 ? 6.962 -8.413 -8.770 1.00 95.44 89 ASP A C 1
ATOM 674 O O . ASP A 1 89 ? 6.211 -8.406 -7.794 1.00 95.44 89 ASP A O 1
ATOM 678 N N . LEU A 1 90 ? 7.149 -7.324 -9.521 1.00 96.62 90 LEU A N 1
ATOM 679 C CA . LEU A 1 90 ? 6.446 -6.062 -9.278 1.00 96.62 90 LEU A CA 1
ATOM 680 C C . LEU A 1 90 ? 4.937 -6.210 -9.494 1.00 96.62 90 LEU A C 1
ATOM 682 O O . LEU A 1 90 ? 4.152 -5.643 -8.737 1.00 96.62 90 LEU A O 1
ATOM 686 N N . ALA A 1 91 ? 4.525 -6.963 -10.517 1.00 97.00 91 ALA A N 1
ATOM 687 C CA . ALA A 1 91 ? 3.115 -7.226 -10.787 1.00 97.00 91 ALA A CA 1
ATOM 688 C C . ALA A 1 91 ? 2.466 -8.028 -9.649 1.00 97.00 91 ALA A C 1
ATOM 690 O O . ALA A 1 91 ? 1.415 -7.636 -9.146 1.00 97.00 91 ALA A O 1
ATOM 691 N N . GLU A 1 92 ? 3.121 -9.104 -9.205 1.00 98.12 92 GLU A N 1
ATOM 692 C CA . GLU A 1 92 ? 2.665 -9.917 -8.075 1.00 98.12 92 GLU A CA 1
ATOM 693 C C . GLU A 1 92 ? 2.554 -9.092 -6.788 1.00 98.12 92 GLU A C 1
ATOM 695 O O . GLU A 1 92 ? 1.587 -9.240 -6.036 1.00 98.12 92 GLU A O 1
ATOM 700 N N . GLU A 1 93 ? 3.515 -8.201 -6.520 1.00 97.88 93 GLU A N 1
ATOM 701 C CA . GLU A 1 93 ? 3.456 -7.351 -5.334 1.00 97.88 93 GLU A CA 1
ATOM 702 C C . GLU A 1 93 ? 2.347 -6.293 -5.422 1.00 97.88 93 GLU A C 1
ATOM 704 O O . GLU A 1 93 ? 1.642 -6.075 -4.433 1.00 97.88 93 GLU A O 1
ATOM 709 N N . ILE A 1 94 ? 2.148 -5.675 -6.590 1.00 98.44 94 ILE A N 1
ATOM 710 C CA . ILE A 1 94 ? 1.033 -4.751 -6.841 1.00 98.44 94 ILE A CA 1
ATOM 711 C C . ILE A 1 94 ? -0.304 -5.439 -6.568 1.00 98.44 94 ILE A C 1
ATOM 713 O O . ILE A 1 94 ? -1.122 -4.883 -5.834 1.00 98.44 94 ILE A O 1
ATOM 717 N N . ASP A 1 95 ? -0.515 -6.632 -7.124 1.00 98.44 95 ASP A N 1
ATOM 718 C CA . ASP A 1 95 ? -1.758 -7.386 -6.956 1.00 98.44 95 ASP A CA 1
ATOM 719 C C . ASP A 1 95 ? -1.973 -7.757 -5.480 1.00 98.44 95 ASP A C 1
ATOM 721 O O . ASP A 1 95 ? -3.063 -7.578 -4.940 1.00 98.44 95 ASP A O 1
ATOM 725 N N . ALA A 1 96 ? -0.918 -8.182 -4.776 1.00 98.12 96 ALA A N 1
ATOM 726 C CA . ALA A 1 96 ? -1.001 -8.511 -3.355 1.00 98.12 96 ALA A CA 1
ATOM 727 C C . ALA A 1 96 ? -1.371 -7.302 -2.475 1.00 98.12 96 ALA A C 1
ATOM 729 O O . ALA A 1 96 ? -2.107 -7.451 -1.496 1.00 98.12 96 ALA A O 1
ATOM 730 N N . VAL A 1 97 ? -0.848 -6.111 -2.782 1.00 97.81 97 VAL A N 1
ATOM 731 C CA . VAL A 1 97 ? -1.201 -4.877 -2.062 1.00 97.81 97 VAL A CA 1
ATOM 732 C C . VAL A 1 97 ? -2.610 -4.415 -2.437 1.00 97.81 97 VAL A C 1
ATOM 734 O O . VAL A 1 97 ? -3.348 -3.972 -1.560 1.00 97.81 97 VAL A O 1
ATOM 737 N N . GLU A 1 98 ? -3.010 -4.545 -3.703 1.00 98.25 98 GLU A N 1
ATOM 738 C CA . GLU A 1 98 ? -4.363 -4.219 -4.167 1.00 98.25 98 GLU A CA 1
ATOM 739 C C . GLU A 1 98 ? -5.430 -5.071 -3.482 1.00 98.25 98 GLU A C 1
ATOM 741 O O . GLU A 1 98 ? -6.394 -4.517 -2.949 1.00 98.25 98 GLU A O 1
ATOM 746 N N . ASP A 1 99 ? -5.231 -6.387 -3.433 1.00 98.12 99 ASP A N 1
ATOM 747 C CA . ASP A 1 99 ? -6.140 -7.307 -2.751 1.00 98.12 99 ASP A CA 1
ATOM 748 C C . ASP A 1 99 ? -6.250 -6.970 -1.258 1.00 98.12 99 ASP A C 1
ATOM 750 O O . ASP A 1 99 ? -7.351 -6.911 -0.711 1.00 98.12 99 ASP A O 1
ATOM 754 N N . LEU A 1 100 ? -5.124 -6.671 -0.602 1.00 96.44 100 LEU A N 1
ATOM 755 C CA . LEU A 1 100 ? -5.117 -6.304 0.814 1.00 96.44 100 LEU A CA 1
ATOM 756 C C . LEU A 1 100 ? -5.874 -4.996 1.083 1.00 96.44 100 LEU A C 1
ATOM 758 O O . LEU A 1 100 ? -6.657 -4.926 2.030 1.00 96.44 100 LEU A O 1
ATOM 762 N N . VAL A 1 101 ? -5.662 -3.965 0.262 1.00 97.00 101 VAL A N 1
ATOM 763 C CA . VAL A 1 101 ? -6.401 -2.698 0.370 1.00 97.00 101 VAL A CA 1
ATOM 764 C C . VAL A 1 101 ? -7.899 -2.947 0.188 1.00 97.00 101 VAL A C 1
ATOM 766 O O . VAL A 1 101 ? -8.695 -2.490 1.008 1.00 97.00 101 VAL A O 1
ATOM 769 N N . ALA A 1 102 ? -8.284 -3.712 -0.835 1.00 96.94 102 ALA A N 1
ATOM 770 C CA . ALA A 1 102 ? -9.683 -4.016 -1.118 1.00 96.94 102 ALA A CA 1
ATOM 771 C C . ALA A 1 102 ? -10.361 -4.803 0.018 1.00 96.94 102 ALA A C 1
ATOM 773 O O . ALA A 1 102 ? -11.511 -4.518 0.362 1.00 96.94 102 ALA A O 1
ATOM 774 N N . ASP A 1 103 ? -9.655 -5.759 0.626 1.00 95.81 103 ASP A N 1
ATOM 775 C CA . ASP A 1 103 ? -10.150 -6.532 1.767 1.00 95.81 103 ASP A CA 1
ATOM 776 C C . ASP A 1 103 ? -10.412 -5.642 2.990 1.00 95.81 103 ASP A C 1
ATOM 778 O O . ASP A 1 103 ? -11.432 -5.807 3.664 1.00 95.81 103 ASP A O 1
ATOM 782 N N . ILE A 1 104 ? -9.530 -4.676 3.266 1.00 94.50 104 ILE A N 1
ATOM 783 C CA . ILE A 1 104 ? -9.702 -3.742 4.388 1.00 94.50 104 ILE A CA 1
ATOM 784 C C . ILE A 1 104 ? -10.859 -2.769 4.118 1.00 94.50 104 ILE A C 1
ATOM 786 O O . ILE A 1 104 ? -11.675 -2.533 5.007 1.00 94.50 104 ILE A O 1
ATOM 790 N N . GLU A 1 105 ? -10.988 -2.242 2.897 1.00 93.31 105 GLU A N 1
ATOM 791 C CA . GLU A 1 105 ? -12.098 -1.350 2.523 1.00 93.31 105 GLU A CA 1
ATOM 792 C C . GLU A 1 105 ? -13.476 -2.035 2.578 1.00 93.31 105 GLU A C 1
ATOM 794 O O . GLU A 1 105 ? -14.501 -1.365 2.745 1.00 93.31 105 GLU A O 1
ATOM 799 N N . ALA A 1 106 ? -13.520 -3.360 2.422 1.00 93.69 106 ALA A N 1
ATOM 800 C CA . ALA A 1 106 ? -14.746 -4.153 2.438 1.00 93.69 106 ALA A CA 1
ATOM 801 C C . ALA A 1 106 ? -15.186 -4.628 3.840 1.00 93.69 106 ALA A C 1
ATOM 803 O O . ALA A 1 106 ? -16.277 -5.203 3.954 1.00 93.69 106 ALA A O 1
ATOM 804 N N . ALA A 1 107 ? -14.361 -4.423 4.873 1.00 87.56 107 ALA A N 1
ATOM 805 C CA . ALA A 1 107 ? -14.597 -4.869 6.252 1.00 87.56 107 ALA A CA 1
ATOM 806 C C . ALA A 1 107 ? -15.669 -4.043 6.996 1.00 87.56 107 ALA A C 1
ATOM 808 O O . ALA A 1 107 ? -16.473 -4.667 7.734 1.00 87.56 107 ALA A O 1
#

pLDDT: mean 91.28, std 11.6, range [48.19, 98.44]

Radius of gyration: 19.81 Å; chains: 1; bounding box: 51×18×64 Å

Foldseek 3Di:
DPPPVVVVVVVLLVVLVVLVVQLVVLLVVLVVLAADPVQLVPQDDPDPVSSVVSNLVSLDSGCNVVSLVSSVVSLVVCVVVVSDPDCVVSVVSSVVSVVVNVVSVVD

Sequence (107 aa):
MSQATLDDDDLFGEAASEMRADVEESLAAARESLPGADDIWEVDAENTLGVLNGLRTALDIGDAAEHLRDAKKWYTMGERADAFEDAEDLAEEIDAVEDLVADIEAA